Protein AF-A0A804N3Y2-F1 (afdb_monomer)

Organism: Zea mays (NCBI:txid4577)

Secondary structure (DSSP, 8-state):
-------PPPP---------------PPP-PPP--------------------------------------------------------HHHHHHHHHHHHHGGGSS-EETTEE-HHHHHHHHHHHHHH-TT----HHHHHHHHHHHHHHHHHHHHHHHHTT--------

Solvent-accessible surface area (backbone atoms only — not comparable to full-atom values): 11884 Å² total; per-residue (Å²): 134,91,82,81,86,79,83,78,82,79,81,82,71,75,82,75,85,70,76,83,74,74,72,76,78,75,69,80,74,82,74,76,74,84,71,79,78,75,75,81,83,84,75,86,88,79,74,84,78,80,77,76,80,79,76,81,81,87,74,92,74,87,81,87,80,90,80,89,80,88,73,84,76,86,69,74,77,65,74,72,71,70,68,75,73,75,87,80,46,74,66,56,53,49,52,49,52,52,50,56,55,67,50,64,76,67,73,36,68,53,95,94,38,67,38,76,66,42,49,52,51,51,49,52,52,49,34,69,74,34,76,93,50,90,77,53,71,68,58,55,52,53,46,53,54,48,52,54,50,51,50,51,51,51,52,49,48,45,62,70,64,72,52,77,73,70,92,71,87,124

Nearest PDB structures (foldseek):
  6w1s-assembly1_D  TM=2.183E-01  e=6.164E+00  Mus musculus

Radius of gyration: 31.63 Å; Cα contacts (8 Å, |Δi|>4): 39; chains: 1; bounding box: 61×64×93 Å

Foldseek 3Di:
DDDDDDDDDDDPDPPPPDDDPDPPDPDPDPDPDPDPDPDDDDDPPDDDPPPPPDDDPDDDDDDDDDDDDDDDDDPPPPPPVVVPQFPDDVVLLVQLVVLCVVCVPVPQQDPVGGDPVSLVVSQVSSCVVVVPDRDDSVNSVVSVVVVVVVVVVVVVVCVVVVDPPDPPPD

Mean predicted aligned error: 22.17 Å

Structure (mmCIF, N/CA/C/O backbone):
data_AF-A0A804N3Y2-F1
#
_entry.id   AF-A0A804N3Y2-F1
#
loop_
_atom_site.group_PDB
_atom_site.id
_atom_site.type_symbol
_atom_site.label_atom_id
_atom_site.label_alt_id
_atom_site.label_comp_id
_atom_site.label_asym_id
_atom_site.label_entity_id
_atom_site.label_seq_id
_atom_site.pdbx_PDB_ins_code
_atom_site.Cartn_x
_atom_site.Cartn_y
_atom_site.Cartn_z
_atom_site.occupancy
_atom_site.B_iso_or_equiv
_atom_site.auth_seq_id
_atom_site.auth_comp_id
_atom_site.auth_asym_id
_atom_site.auth_atom_id
_atom_site.pdbx_PDB_model_num
ATOM 1 N N . MET A 1 1 ? -27.914 -23.089 -42.617 1.00 49.97 1 MET A N 1
ATOM 2 C CA . MET A 1 1 ? -26.497 -22.693 -42.804 1.00 49.97 1 MET A CA 1
ATOM 3 C C . MET A 1 1 ? -26.493 -21.340 -43.503 1.00 49.97 1 MET A C 1
ATOM 5 O O . MET A 1 1 ? -27.454 -21.126 -44.232 1.00 49.97 1 MET A O 1
ATOM 9 N N . THR A 1 2 ? -25.454 -20.500 -43.319 1.00 53.00 2 THR A N 1
ATOM 10 C CA . THR A 1 2 ? -25.186 -19.263 -44.119 1.00 53.00 2 THR A CA 1
ATOM 11 C C . THR A 1 2 ? -25.927 -18.029 -43.537 1.00 53.00 2 THR A C 1
ATOM 13 O O . THR A 1 2 ? -27.144 -18.066 -43.442 1.00 53.00 2 THR A O 1
ATOM 16 N N . LEU A 1 3 ? -25.324 -16.933 -43.036 1.00 58.44 3 LEU A N 1
ATOM 17 C CA . LEU A 1 3 ? -23.976 -16.334 -43.136 1.00 58.44 3 LEU A CA 1
ATOM 18 C C . LEU A 1 3 ? -23.547 -15.632 -41.822 1.00 58.44 3 LEU A C 1
ATOM 20 O O . LEU A 1 3 ? -24.410 -15.198 -41.058 1.00 58.44 3 LEU A O 1
ATOM 24 N N . PRO A 1 4 ? -22.231 -15.472 -41.576 1.00 69.25 4 PRO A N 1
ATOM 25 C CA . PRO A 1 4 ? -21.689 -14.715 -40.448 1.00 69.25 4 PRO A CA 1
ATOM 26 C C . PRO A 1 4 ? -21.895 -13.201 -40.610 1.00 69.25 4 PRO A C 1
ATOM 28 O O . PRO A 1 4 ? -21.761 -12.654 -41.704 1.00 69.25 4 PRO A O 1
ATOM 31 N N . ALA A 1 5 ? -22.188 -12.526 -39.495 1.00 66.56 5 ALA A N 1
ATOM 32 C CA . ALA A 1 5 ? -22.300 -11.075 -39.414 1.00 66.56 5 ALA A CA 1
ATOM 33 C C . ALA A 1 5 ? -20.966 -10.414 -39.804 1.00 66.56 5 ALA A C 1
ATOM 35 O O . ALA A 1 5 ? -19.953 -10.582 -39.124 1.00 66.56 5 ALA A O 1
ATOM 36 N N . ALA A 1 6 ? -20.967 -9.682 -40.918 1.00 61.72 6 ALA A N 1
ATOM 37 C CA . ALA A 1 6 ? -19.825 -8.899 -41.360 1.00 61.72 6 ALA A CA 1
ATOM 38 C C . ALA A 1 6 ? -19.589 -7.743 -40.376 1.00 61.72 6 ALA A C 1
ATOM 40 O O . ALA A 1 6 ? -20.464 -6.907 -40.156 1.00 61.72 6 ALA A O 1
ATOM 41 N N . PHE A 1 7 ? -18.403 -7.712 -39.772 1.00 62.66 7 PHE A N 1
ATOM 42 C CA . PHE A 1 7 ? -17.940 -6.586 -38.970 1.00 62.66 7 PHE A CA 1
ATOM 43 C C . PHE A 1 7 ? -17.623 -5.426 -39.922 1.00 62.66 7 PHE A C 1
ATOM 45 O O . PHE A 1 7 ? -16.637 -5.467 -40.658 1.00 62.66 7 PHE A O 1
ATOM 52 N N . SER A 1 8 ? -18.489 -4.416 -39.952 1.00 63.56 8 SER A N 1
ATOM 53 C CA . SER A 1 8 ? -18.284 -3.219 -40.767 1.00 63.56 8 SER A CA 1
ATOM 54 C C . SER A 1 8 ? -17.110 -2.393 -40.219 1.00 63.56 8 SER A C 1
ATOM 56 O O . SER A 1 8 ? -17.098 -2.085 -39.024 1.00 63.56 8 SER A O 1
ATOM 58 N N . PRO A 1 9 ? -16.126 -2.005 -41.050 1.00 70.00 9 PRO A N 1
ATOM 59 C CA . PRO A 1 9 ? -15.047 -1.121 -40.629 1.00 70.00 9 PRO A CA 1
ATOM 60 C C . PRO A 1 9 ? -15.581 0.289 -40.342 1.00 70.00 9 PRO A C 1
ATOM 62 O O . PRO A 1 9 ? -16.435 0.811 -41.058 1.00 70.00 9 PRO A O 1
ATOM 65 N N . ILE A 1 10 ? -15.066 0.900 -39.276 1.00 72.62 10 ILE A N 1
ATOM 66 C CA . ILE A 1 10 ? -15.405 2.265 -38.864 1.00 72.62 10 ILE A CA 1
ATOM 67 C C . ILE A 1 10 ? -14.823 3.245 -39.899 1.00 72.62 10 ILE A C 1
ATOM 69 O O . ILE A 1 10 ? -13.639 3.129 -40.228 1.00 72.62 10 ILE A O 1
ATOM 73 N N . PRO A 1 11 ? -15.605 4.216 -40.406 1.00 63.47 11 PRO A N 1
ATOM 74 C CA . PRO A 1 11 ? -15.095 5.227 -41.319 1.00 63.47 11 PRO A CA 1
ATOM 75 C C . PRO A 1 11 ? -14.055 6.098 -40.608 1.00 63.47 11 PRO A C 1
ATOM 77 O O . PRO A 1 11 ? -14.345 6.758 -39.611 1.00 63.47 11 PRO A O 1
ATOM 80 N N . THR A 1 12 ? -12.832 6.122 -41.134 1.00 62.06 12 THR A N 1
ATOM 81 C CA . THR A 1 12 ? -11.839 7.140 -40.784 1.00 62.06 12 THR A CA 1
ATOM 82 C C . THR A 1 12 ? -12.298 8.456 -41.399 1.00 62.06 12 THR A C 1
ATOM 84 O O . THR A 1 12 ? -12.019 8.739 -42.561 1.00 62.06 12 THR A O 1
ATOM 87 N N . THR A 1 13 ? -13.060 9.253 -40.654 1.00 63.00 13 THR A N 1
ATOM 88 C CA . THR A 1 13 ? -13.333 10.631 -41.064 1.00 63.00 13 THR A CA 1
ATOM 89 C C . THR A 1 13 ? -12.011 11.399 -41.072 1.00 63.00 13 THR A C 1
ATOM 91 O O . THR A 1 13 ? -11.327 11.407 -40.041 1.00 63.00 13 THR A O 1
ATOM 94 N N . PRO A 1 14 ? -11.618 12.031 -42.192 1.00 65.19 14 PRO A N 1
ATOM 95 C CA . PRO A 1 14 ? -10.452 12.896 -42.210 1.00 65.19 14 PRO A CA 1
ATOM 96 C C . PRO A 1 14 ? -10.690 14.039 -41.226 1.00 65.19 14 PRO A C 1
ATOM 98 O O . PRO A 1 14 ? -11.754 14.658 -41.227 1.00 65.19 14 PRO A O 1
ATOM 101 N N . ILE A 1 15 ? -9.702 14.285 -40.367 1.00 65.69 15 ILE A N 1
ATOM 102 C CA . ILE A 1 15 ? -9.646 15.465 -39.509 1.00 65.69 15 ILE A CA 1
ATOM 103 C C . ILE A 1 15 ? -9.743 16.665 -40.448 1.00 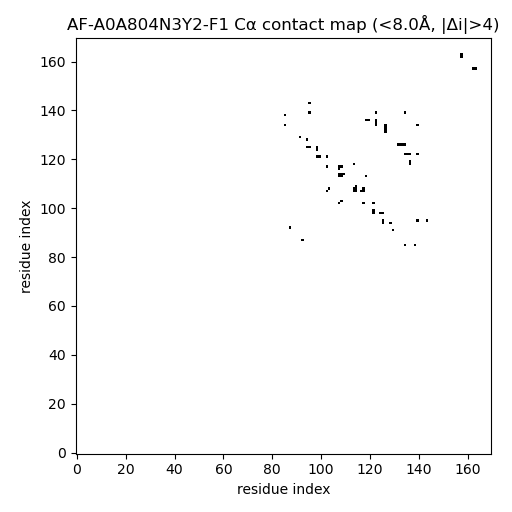65.69 15 ILE A C 1
ATOM 105 O O . ILE A 1 15 ? -8.812 16.952 -41.201 1.00 65.69 15 ILE A O 1
ATOM 109 N N . ILE A 1 16 ? -10.917 17.295 -40.465 1.00 58.81 16 ILE A N 1
ATOM 110 C CA . ILE A 1 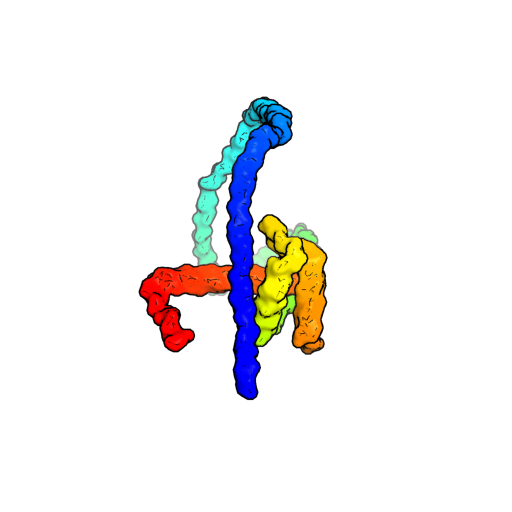16 ? -11.161 18.527 -41.199 1.00 58.81 16 ILE A CA 1
ATOM 111 C C . ILE A 1 16 ? -10.172 19.538 -40.632 1.00 58.81 16 ILE A C 1
ATOM 113 O O . ILE A 1 16 ? -10.256 19.930 -39.469 1.00 58.81 16 ILE A O 1
ATOM 117 N N . VAL A 1 17 ? -9.202 19.903 -41.468 1.00 54.47 17 VAL A N 1
ATOM 118 C CA . VAL A 1 17 ? -8.285 21.026 -41.280 1.00 54.47 17 VAL A CA 1
ATOM 119 C C . VAL A 1 17 ? -9.130 22.292 -41.426 1.00 54.47 17 VAL A C 1
ATOM 121 O O . VAL A 1 17 ? -9.138 22.954 -42.456 1.00 54.47 17 VAL A O 1
ATOM 124 N N . GLY A 1 18 ? -9.968 22.544 -40.425 1.00 53.81 18 GLY A N 1
ATOM 125 C CA . GLY A 1 18 ? -10.784 23.737 -40.312 1.00 53.81 18 GLY A CA 1
ATOM 126 C C . GLY A 1 18 ? -9.939 24.834 -39.697 1.00 53.81 18 GLY A C 1
ATOM 127 O O . GLY A 1 18 ? -9.812 24.903 -38.481 1.00 53.81 18 GLY A O 1
ATOM 128 N N . GLU A 1 19 ? -9.300 25.610 -40.568 1.00 51.56 19 GLU A N 1
ATOM 129 C CA . GLU A 1 19 ? -9.332 27.074 -40.530 1.00 51.56 19 GLU A CA 1
ATOM 130 C C . GLU A 1 19 ? -9.416 27.695 -39.123 1.00 51.56 19 GLU A C 1
ATOM 132 O O . GLU A 1 19 ? -10.488 27.981 -38.601 1.00 51.56 19 GLU A O 1
ATOM 137 N N . GLY A 1 20 ? -8.247 27.953 -38.539 1.00 51.94 20 GLY A N 1
ATOM 138 C CA . GLY A 1 20 ? -7.930 29.304 -38.081 1.00 51.94 20 GLY A CA 1
ATOM 139 C C . GLY A 1 20 ? -8.876 29.985 -37.092 1.00 51.94 20 GLY A C 1
ATOM 140 O O . GLY A 1 20 ? -9.042 31.196 -37.206 1.00 51.94 20 GLY A O 1
ATOM 141 N N . GLU A 1 21 ? -9.432 29.289 -36.098 1.00 53.72 21 GLU A N 1
ATOM 142 C CA . GLU A 1 21 ? -9.814 29.986 -34.866 1.00 53.72 21 GLU A CA 1
ATOM 143 C C . GLU A 1 21 ? -8.513 30.269 -34.093 1.00 53.72 21 GLU A C 1
ATOM 145 O O . GLU A 1 21 ? -7.906 29.326 -33.567 1.00 53.72 21 GLU A O 1
ATOM 150 N N . PRO A 1 22 ? -7.993 31.516 -34.067 1.00 61.81 22 PRO A N 1
ATOM 151 C CA . PRO A 1 22 ? -6.856 31.814 -33.217 1.00 61.81 22 PRO A CA 1
ATOM 152 C C . PRO A 1 22 ? -7.279 31.492 -31.779 1.00 61.81 22 PRO A C 1
ATOM 154 O O . PRO A 1 22 ? -8.320 31.988 -31.341 1.00 61.81 22 PRO A O 1
ATOM 157 N N . PRO A 1 23 ? -6.512 30.667 -31.041 1.00 63.78 23 PRO A N 1
ATOM 158 C CA . PRO A 1 23 ? -6.843 30.376 -29.657 1.00 63.78 23 PRO A CA 1
ATOM 159 C C . PRO A 1 23 ? -6.989 31.702 -28.908 1.00 63.78 23 PRO A C 1
ATOM 161 O O . PRO A 1 23 ? -6.259 32.648 -29.237 1.00 63.78 23 PRO A O 1
ATOM 164 N N . PRO A 1 24 ? -7.917 31.784 -27.934 1.00 60.28 24 PRO A N 1
ATOM 165 C CA . PRO A 1 24 ? -8.186 33.002 -27.187 1.00 60.28 24 PRO A CA 1
ATOM 166 C C . PRO A 1 24 ? -6.856 33.624 -26.801 1.00 60.28 24 PRO A C 1
ATOM 168 O O . PRO A 1 24 ? -6.027 32.963 -26.173 1.00 60.28 24 PRO A O 1
ATOM 171 N N . SER A 1 25 ? -6.644 34.849 -27.291 1.00 55.06 25 SER A N 1
ATOM 172 C CA . SER A 1 25 ? -5.526 35.718 -26.950 1.00 55.06 25 SER A CA 1
ATOM 173 C C . SER A 1 25 ? -5.196 35.497 -25.484 1.00 55.06 25 SER A C 1
ATOM 175 O O . SER A 1 25 ? -5.962 35.906 -24.613 1.00 55.06 25 SER A O 1
ATOM 177 N N . TRP A 1 26 ? -4.109 34.777 -25.215 1.00 52.84 26 TRP A N 1
ATOM 178 C CA . TRP A 1 26 ? -3.633 34.599 -23.860 1.00 52.84 26 TRP A CA 1
ATOM 179 C C . TRP A 1 26 ? -3.243 35.993 -23.397 1.00 52.84 26 TRP A C 1
ATOM 181 O O . TRP A 1 26 ? -2.207 36.515 -23.814 1.00 52.84 26 TRP A O 1
ATOM 191 N N . ASP A 1 27 ? -4.112 36.619 -22.603 1.00 62.06 27 ASP A N 1
ATOM 192 C CA . ASP A 1 27 ? -3.778 37.857 -21.921 1.00 62.06 27 ASP A CA 1
ATOM 193 C C . ASP A 1 27 ? -2.404 37.671 -21.259 1.00 62.06 27 ASP A C 1
ATOM 195 O O . ASP A 1 27 ? -2.125 36.597 -20.705 1.00 62.06 27 ASP A O 1
ATOM 199 N N . PRO A 1 28 ? -1.508 38.669 -21.349 1.00 60.06 28 PRO A N 1
ATOM 200 C CA . PRO A 1 28 ? -0.142 38.539 -20.872 1.00 60.06 28 PRO A CA 1
ATOM 201 C C . PRO A 1 28 ? -0.138 38.088 -19.410 1.00 60.06 28 PRO A C 1
ATOM 203 O O . PRO A 1 28 ? -0.629 38.784 -18.519 1.00 60.06 28 PRO A O 1
ATOM 206 N N . VAL A 1 29 ? 0.423 36.896 -19.183 1.00 61.44 29 VAL A N 1
ATOM 207 C CA . VAL A 1 29 ? 0.610 36.304 -17.856 1.00 61.44 29 VAL A CA 1
ATOM 208 C C . VAL A 1 29 ? 1.269 37.350 -16.952 1.00 61.44 29 VAL A C 1
ATOM 210 O O . VAL A 1 29 ? 2.279 37.931 -17.363 1.00 61.44 29 VAL A O 1
ATOM 213 N N . PRO A 1 30 ? 0.747 37.599 -15.734 1.00 66.31 30 PRO A N 1
ATOM 214 C CA . PRO A 1 30 ? 1.339 38.553 -14.810 1.00 66.31 30 PRO A CA 1
ATOM 215 C C . PRO A 1 30 ? 2.814 38.215 -14.616 1.00 66.31 30 PRO A C 1
ATOM 217 O O . PRO A 1 30 ? 3.156 37.171 -14.054 1.00 66.31 30 PRO A O 1
ATOM 220 N N . THR A 1 31 ? 3.701 39.080 -15.104 1.00 66.62 31 THR A N 1
ATOM 221 C CA . THR A 1 31 ? 5.125 38.919 -14.847 1.00 66.62 31 THR A CA 1
ATOM 222 C C . THR A 1 31 ? 5.327 39.000 -13.335 1.00 66.62 31 THR A C 1
ATOM 224 O O . THR A 1 31 ? 4.797 39.906 -12.677 1.00 66.62 31 THR A O 1
ATOM 227 N N . PRO A 1 32 ? 6.041 38.034 -12.734 1.00 66.69 32 PRO A N 1
ATOM 228 C CA . PRO A 1 32 ? 6.305 38.072 -11.311 1.00 66.69 32 PRO A CA 1
ATOM 229 C C . PRO A 1 32 ? 7.073 39.358 -11.014 1.00 66.69 32 PRO A C 1
ATOM 231 O O . PRO A 1 32 ? 8.166 39.580 -11.540 1.00 66.69 32 PRO A O 1
ATOM 234 N N . LYS A 1 33 ? 6.488 40.222 -10.175 1.00 66.06 33 LYS A N 1
ATOM 235 C CA . LYS A 1 33 ? 7.191 41.374 -9.607 1.00 66.06 33 LYS A CA 1
ATOM 236 C C . LYS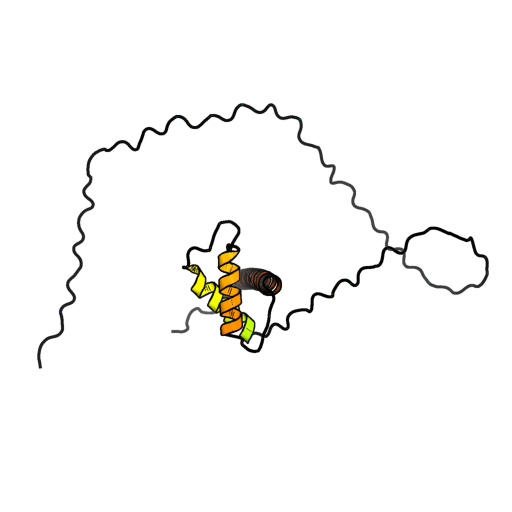 A 1 33 ? 8.497 40.847 -9.032 1.00 66.06 33 LYS A C 1
ATOM 238 O O . LYS A 1 33 ? 8.463 39.943 -8.199 1.00 66.06 33 LYS A O 1
ATOM 243 N N . ALA A 1 34 ? 9.620 41.386 -9.500 1.00 56.59 34 ALA A N 1
ATOM 244 C CA . ALA A 1 34 ? 10.942 41.054 -9.001 1.00 56.59 34 ALA A CA 1
ATOM 245 C C . ALA A 1 34 ? 10.947 41.209 -7.473 1.00 56.59 34 ALA A C 1
ATOM 247 O O . ALA A 1 34 ? 11.027 42.312 -6.933 1.00 56.59 34 ALA A O 1
ATOM 248 N N . MET A 1 35 ? 10.793 40.096 -6.758 1.00 63.84 35 MET A N 1
ATOM 249 C CA . MET A 1 35 ? 10.981 40.066 -5.323 1.00 63.84 35 MET A CA 1
ATOM 250 C C . MET A 1 35 ? 12.480 40.189 -5.111 1.00 63.84 35 MET A C 1
ATOM 252 O O . MET A 1 35 ? 13.237 39.269 -5.419 1.00 63.84 35 MET A O 1
ATOM 256 N N . VAL A 1 36 ? 12.907 41.353 -4.621 1.00 64.38 36 VAL A N 1
ATOM 257 C CA . VAL A 1 36 ? 14.271 41.556 -4.144 1.00 64.38 36 VAL A CA 1
ATOM 258 C C . VAL A 1 36 ? 14.560 40.470 -3.109 1.00 64.38 36 VAL A C 1
ATOM 260 O O . VAL A 1 36 ? 13.930 40.401 -2.050 1.00 64.38 36 VAL A O 1
ATOM 263 N N . GLY A 1 37 ? 15.449 39.550 -3.475 1.00 59.06 37 GLY A N 1
ATOM 264 C CA . GLY A 1 37 ? 15.828 38.419 -2.646 1.00 59.06 37 GLY A CA 1
ATOM 265 C C . GLY A 1 37 ? 16.423 38.925 -1.341 1.00 59.06 37 GLY A C 1
ATOM 266 O O . GLY A 1 37 ? 17.572 39.355 -1.294 1.00 59.06 37 GLY A O 1
ATOM 267 N N . LYS A 1 38 ? 15.643 38.876 -0.262 1.00 61.75 38 LYS A N 1
ATOM 268 C CA . LYS A 1 38 ? 16.184 38.952 1.093 1.00 61.75 38 LYS A CA 1
ATOM 269 C C . LYS A 1 38 ? 16.932 37.642 1.330 1.00 61.75 38 LYS A C 1
ATOM 271 O O . LYS A 1 38 ? 16.338 36.573 1.250 1.00 61.75 38 LYS A O 1
ATOM 276 N N . GLY A 1 39 ? 18.243 37.783 1.513 1.00 49.53 39 GLY A N 1
ATOM 277 C CA . GLY A 1 39 ? 19.270 36.749 1.624 1.00 49.53 39 GLY A CA 1
ATOM 278 C C . GLY A 1 39 ? 18.807 35.360 2.063 1.00 49.53 39 GLY A C 1
ATOM 279 O O . GLY A 1 39 ? 18.173 35.182 3.099 1.00 49.53 39 GLY A O 1
ATOM 280 N N . SER A 1 40 ? 19.211 34.368 1.274 1.00 63.31 40 SER A N 1
ATOM 281 C CA . SER A 1 40 ? 19.057 32.952 1.592 1.00 63.31 40 SER A CA 1
ATOM 282 C C . SER A 1 40 ? 19.872 32.598 2.853 1.00 63.31 40 SER A C 1
ATOM 284 O O . SER A 1 40 ? 21.067 32.921 2.901 1.00 63.31 40 SER A O 1
ATOM 286 N N . PRO A 1 41 ? 19.285 31.961 3.886 1.00 63.06 41 PRO A N 1
ATOM 287 C CA . PRO A 1 41 ? 20.000 31.614 5.110 1.00 63.06 41 PRO A CA 1
ATOM 288 C C . PRO A 1 41 ? 21.087 30.570 4.830 1.00 63.06 41 PRO A C 1
ATOM 290 O O . PRO A 1 41 ? 20.810 29.465 4.363 1.00 63.06 41 PRO A O 1
ATOM 293 N N . ARG A 1 42 ? 22.342 30.907 5.139 1.00 64.56 42 ARG A N 1
ATOM 294 C CA . ARG A 1 42 ? 23.463 29.960 5.108 1.00 64.56 42 ARG A CA 1
ATOM 295 C C . ARG A 1 42 ? 23.303 28.933 6.230 1.00 64.56 42 ARG A C 1
ATOM 297 O O . ARG A 1 42 ? 23.599 29.222 7.386 1.00 64.56 42 ARG A O 1
ATOM 304 N N . PHE A 1 43 ? 22.879 27.721 5.889 1.00 63.22 43 PHE A N 1
ATOM 305 C CA . PHE A 1 43 ? 22.972 26.575 6.790 1.00 63.22 43 PHE A CA 1
ATOM 306 C C . PHE A 1 43 ? 24.394 26.003 6.728 1.00 63.22 43 PHE A C 1
ATOM 308 O O . PHE A 1 43 ? 24.787 25.398 5.733 1.00 63.22 43 PHE A O 1
ATOM 315 N N . ASN A 1 44 ? 25.178 26.194 7.792 1.00 64.44 44 ASN A N 1
ATOM 316 C CA . ASN A 1 44 ? 26.450 25.493 7.970 1.00 64.44 44 ASN A CA 1
ATOM 317 C C . ASN A 1 44 ? 26.169 24.028 8.343 1.00 64.44 44 ASN A C 1
ATOM 319 O O . ASN A 1 44 ? 26.052 23.675 9.515 1.00 64.44 44 ASN A O 1
ATOM 323 N N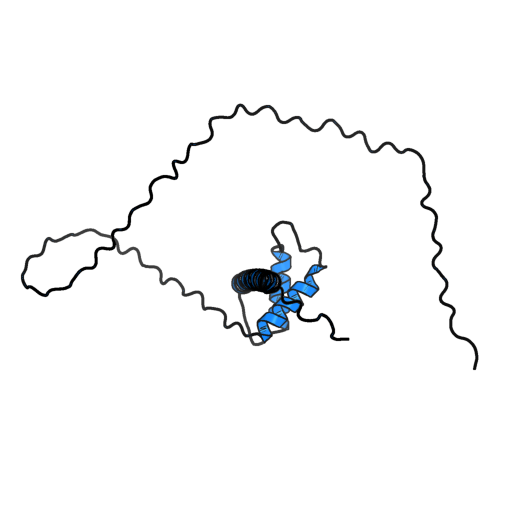 . ILE A 1 45 ? 26.041 23.168 7.333 1.00 64.19 45 ILE A N 1
ATOM 324 C CA . ILE A 1 45 ? 26.062 21.707 7.480 1.00 64.19 45 ILE A CA 1
ATOM 325 C C . ILE A 1 45 ? 27.532 21.287 7.519 1.00 64.19 45 ILE A C 1
ATOM 327 O O . ILE A 1 45 ? 28.160 21.043 6.497 1.00 64.19 45 ILE A O 1
ATOM 331 N N . GLY A 1 46 ? 28.129 21.304 8.707 1.00 49.69 46 GLY A N 1
ATOM 332 C CA . GLY A 1 46 ? 29.570 21.086 8.830 1.00 49.69 46 GLY A CA 1
ATOM 333 C C . GLY A 1 46 ? 30.027 20.851 10.258 1.00 49.69 46 GLY A C 1
ATOM 334 O O . GLY A 1 46 ? 30.987 21.458 10.708 1.00 49.69 46 GLY A O 1
ATOM 335 N N . GLY A 1 47 ? 29.323 20.002 10.999 1.00 46.53 47 GLY A N 1
ATOM 336 C CA . GLY A 1 47 ? 29.730 19.618 12.344 1.00 46.53 47 GLY A CA 1
ATOM 337 C C . GLY A 1 47 ? 29.407 18.160 12.578 1.00 46.53 47 GLY A C 1
ATOM 338 O O . GLY A 1 47 ? 28.438 17.866 13.262 1.00 46.53 47 GLY A O 1
ATOM 339 N N . SER A 1 48 ? 30.175 17.249 11.976 1.00 58.50 48 SER A N 1
ATOM 340 C CA . SER A 1 48 ? 30.106 15.820 12.297 1.00 58.50 48 SER A CA 1
ATOM 341 C C . SER A 1 48 ? 30.431 15.638 13.781 1.00 58.50 48 SER A C 1
ATOM 343 O O . SER A 1 48 ? 31.598 15.792 14.158 1.00 58.50 48 SER A O 1
ATOM 345 N N . PRO A 1 49 ? 29.460 15.300 14.650 1.00 60.38 49 PRO A N 1
ATOM 346 C CA . PRO A 1 49 ? 29.752 14.999 16.036 1.00 60.38 49 PRO A CA 1
ATOM 347 C C . PRO A 1 49 ? 30.459 13.651 16.018 1.00 60.38 49 PRO A C 1
ATOM 349 O O . PRO A 1 49 ? 29.856 12.605 15.772 1.00 60.38 49 PRO A O 1
ATOM 352 N N . LYS A 1 50 ? 31.776 13.678 16.202 1.00 56.78 50 LYS A N 1
ATOM 353 C CA . LYS A 1 50 ? 32.606 12.487 16.339 1.00 56.78 50 LYS A CA 1
ATOM 354 C C . LYS A 1 50 ? 32.188 11.804 17.642 1.00 56.78 50 LYS A C 1
ATOM 356 O O . LYS A 1 50 ? 32.739 12.082 18.701 1.00 56.78 50 LYS A O 1
ATOM 361 N N . LEU A 1 51 ? 31.166 10.952 17.566 1.00 58.72 51 LEU A N 1
ATOM 362 C CA . LEU A 1 51 ? 30.695 10.109 18.659 1.00 58.72 51 LEU A CA 1
ATOM 363 C C . LEU A 1 51 ? 31.802 9.103 18.987 1.00 58.72 51 LEU A C 1
ATOM 365 O O . LEU A 1 51 ? 31.827 7.980 18.484 1.00 58.72 51 LEU A O 1
ATOM 369 N N . ARG A 1 52 ? 32.761 9.518 19.821 1.00 60.38 52 ARG A N 1
ATOM 370 C CA . ARG A 1 52 ? 33.656 8.586 20.500 1.00 60.38 52 ARG A CA 1
ATOM 371 C C . ARG A 1 52 ? 32.797 7.816 21.491 1.00 60.38 52 ARG A C 1
ATOM 373 O O . ARG A 1 52 ? 32.418 8.317 22.543 1.00 60.38 52 ARG A O 1
ATOM 380 N N . ARG A 1 53 ? 32.432 6.610 21.072 1.00 53.91 53 ARG A N 1
ATOM 381 C CA . ARG A 1 53 ? 31.724 5.605 21.852 1.00 53.91 53 ARG A CA 1
ATOM 382 C C . ARG A 1 53 ? 32.581 5.279 23.081 1.00 53.91 53 ARG A C 1
ATOM 384 O O . ARG A 1 53 ? 33.537 4.521 22.981 1.00 53.91 53 ARG A O 1
ATOM 391 N N . PHE A 1 54 ? 32.282 5.913 24.212 1.00 55.53 54 PHE A N 1
ATOM 392 C CA . PHE A 1 54 ? 32.832 5.527 25.507 1.00 55.53 54 PHE A CA 1
ATOM 393 C C . PHE A 1 54 ? 32.163 4.213 25.907 1.00 55.53 54 PHE A C 1
ATOM 395 O O . PHE A 1 54 ? 30.965 4.177 26.173 1.00 55.53 54 PHE A O 1
ATOM 402 N N . ILE A 1 55 ? 32.930 3.128 25.881 1.00 58.59 55 ILE A N 1
ATOM 403 C CA . ILE A 1 55 ? 32.561 1.852 26.493 1.00 58.59 55 ILE A CA 1
ATOM 404 C C . ILE A 1 55 ? 32.866 1.953 27.994 1.00 58.59 55 ILE A C 1
ATOM 406 O O . ILE A 1 55 ? 34.031 2.119 28.355 1.00 58.59 55 ILE A O 1
ATOM 410 N N . PRO A 1 56 ? 31.862 1.892 28.885 1.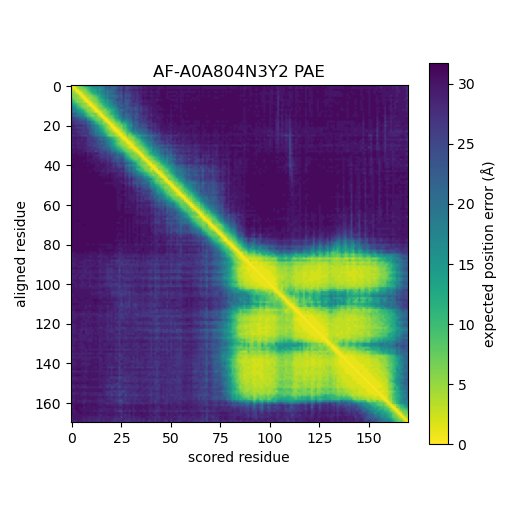00 53.84 56 PRO A N 1
ATOM 411 C CA . PRO A 1 56 ? 32.103 1.825 30.317 1.00 53.84 56 PRO A CA 1
ATOM 412 C C . PRO A 1 56 ? 32.502 0.387 30.665 1.00 53.84 56 PRO A C 1
ATOM 414 O O . PRO A 1 56 ? 31.653 -0.501 30.725 1.00 53.84 56 PRO A O 1
ATOM 417 N N . THR A 1 57 ? 33.794 0.143 30.886 1.00 55.47 57 THR A N 1
ATOM 418 C CA . THR A 1 57 ? 34.243 -1.070 31.581 1.00 55.47 57 THR A CA 1
ATOM 419 C C . THR A 1 57 ? 33.783 -0.956 33.028 1.00 55.47 57 THR A C 1
ATOM 421 O O . THR A 1 57 ? 34.310 -0.174 33.816 1.00 55.47 57 THR A O 1
ATOM 424 N N . THR A 1 58 ? 32.742 -1.708 33.367 1.00 53.50 58 THR A N 1
ATOM 425 C CA . THR A 1 58 ? 32.220 -1.834 34.724 1.00 53.50 58 THR A CA 1
ATOM 426 C C . THR A 1 58 ? 33.183 -2.676 35.559 1.00 53.50 58 THR A C 1
ATOM 428 O O . THR A 1 58 ? 33.022 -3.889 35.666 1.00 53.50 58 THR A O 1
ATOM 431 N N . SER A 1 59 ? 34.195 -2.048 36.157 1.00 55.06 59 SER A N 1
ATOM 432 C CA . SER A 1 59 ? 34.949 -2.642 37.263 1.00 55.06 59 SER A CA 1
ATOM 433 C C . SER A 1 59 ? 34.369 -2.145 38.583 1.00 55.06 59 SER A C 1
ATOM 435 O O . SER A 1 59 ? 34.367 -0.952 38.884 1.00 55.06 59 SER A O 1
ATOM 437 N N . ALA A 1 60 ? 33.834 -3.087 39.347 1.00 49.03 60 ALA A N 1
ATOM 438 C CA . ALA A 1 60 ? 33.193 -2.886 40.628 1.00 49.03 60 ALA A CA 1
ATOM 439 C C . ALA A 1 60 ? 34.161 -2.345 41.692 1.00 49.03 60 ALA A C 1
ATOM 441 O O . ALA A 1 60 ? 34.990 -3.094 42.195 1.00 49.03 60 ALA A O 1
ATOM 442 N N . THR A 1 61 ? 33.983 -1.100 42.137 1.00 54.72 61 THR A N 1
ATOM 443 C CA . THR A 1 61 ? 34.472 -0.645 43.448 1.00 54.72 61 THR A CA 1
ATOM 444 C C . THR A 1 61 ? 33.492 0.337 44.100 1.00 54.72 61 THR A C 1
ATOM 446 O O . THR A 1 61 ? 33.255 1.459 43.678 1.00 54.72 61 THR A O 1
ATOM 449 N N . LYS A 1 62 ? 32.853 -0.203 45.136 1.00 44.75 62 LYS A N 1
ATOM 450 C CA . LYS A 1 62 ? 32.393 0.374 46.405 1.00 44.75 62 LYS A CA 1
ATOM 451 C C . LYS A 1 62 ? 32.539 1.897 46.647 1.00 44.75 62 LYS A C 1
ATOM 453 O O . LYS A 1 62 ? 33.609 2.466 46.496 1.00 44.75 62 LYS A O 1
ATOM 458 N N . LYS A 1 63 ? 31.509 2.382 47.363 1.00 41.03 63 LYS A N 1
ATOM 459 C CA . LYS A 1 63 ? 31.434 3.483 48.359 1.00 41.03 63 LYS A CA 1
ATOM 460 C C . LYS A 1 63 ? 30.877 4.837 47.885 1.00 41.03 63 LYS A C 1
ATOM 462 O O . LYS A 1 63 ? 31.545 5.599 47.211 1.00 41.03 63 LYS A O 1
ATOM 467 N N . LYS A 1 64 ? 29.646 5.095 48.369 1.00 41.62 64 LYS A N 1
ATOM 468 C CA . LYS A 1 64 ? 29.155 6.275 49.128 1.00 41.62 64 LYS A CA 1
ATOM 469 C C . LYS A 1 64 ? 29.824 7.611 48.751 1.00 41.62 64 LYS A C 1
ATOM 471 O O . LYS A 1 64 ? 31.015 7.750 48.958 1.00 41.62 64 LYS A O 1
ATOM 476 N N . THR A 1 65 ? 29.123 8.638 48.280 1.00 49.41 65 THR A N 1
ATOM 477 C CA . THR A 1 65 ? 28.037 9.372 48.954 1.00 49.41 65 THR A CA 1
ATOM 478 C C . THR A 1 65 ? 27.172 10.120 47.928 1.00 49.41 65 THR A C 1
ATOM 480 O O . THR A 1 65 ? 27.637 10.524 46.868 1.00 49.41 65 THR A O 1
ATOM 483 N N . SER A 1 66 ? 25.891 10.300 48.242 1.00 43.44 66 SER A N 1
ATOM 484 C CA . SER A 1 66 ? 24.927 11.052 47.438 1.00 43.44 66 SER A CA 1
ATOM 485 C C . SER A 1 66 ? 25.251 12.549 47.365 1.00 43.44 66 SER A C 1
ATOM 487 O O . SER A 1 66 ? 25.425 13.172 48.410 1.00 43.44 66 SER A O 1
ATOM 489 N N . PRO A 1 67 ? 25.107 13.171 46.186 1.00 63.66 67 PRO A N 1
ATOM 490 C CA . PRO A 1 67 ? 24.588 14.520 46.062 1.00 63.66 67 PRO A CA 1
ATOM 491 C C . PRO A 1 67 ? 23.166 14.440 45.509 1.00 63.66 67 PRO A C 1
ATOM 493 O O . PRO A 1 67 ? 22.885 13.932 44.424 1.00 63.66 67 PRO A O 1
ATOM 496 N N . LYS A 1 68 ? 22.244 14.934 46.318 1.00 39.56 68 LYS A N 1
ATOM 497 C CA . LYS A 1 68 ? 20.829 15.108 46.036 1.00 39.56 68 LYS A CA 1
ATOM 498 C C . LYS A 1 68 ? 20.638 16.049 44.841 1.00 39.56 68 LYS A C 1
ATOM 500 O O . LYS A 1 68 ? 20.717 17.257 45.005 1.00 39.56 68 LYS A O 1
ATOM 505 N N . CYS A 1 69 ? 20.352 15.515 43.654 1.00 36.12 69 CYS A N 1
ATOM 506 C CA . CYS A 1 69 ? 19.841 16.324 42.548 1.00 36.12 69 CYS A CA 1
ATOM 507 C C . CYS A 1 69 ? 18.310 16.236 42.541 1.00 36.12 69 CYS A C 1
ATOM 509 O O . CYS A 1 69 ? 17.696 15.353 41.945 1.00 36.12 69 CYS A O 1
ATOM 511 N N . SER A 1 70 ? 17.689 17.126 43.307 1.00 49.09 70 SER A N 1
ATOM 512 C CA . SER A 1 70 ? 16.264 17.424 43.232 1.00 49.09 70 SER A CA 1
ATOM 513 C C . SER A 1 70 ? 15.999 18.297 42.002 1.00 49.09 70 SER A C 1
ATOM 515 O O . SER A 1 70 ? 16.207 19.504 42.045 1.00 49.09 70 SER A O 1
ATOM 517 N N . GLY A 1 71 ? 15.532 17.688 40.916 1.00 53.44 71 GLY A N 1
ATOM 518 C CA . GLY A 1 71 ? 15.022 18.374 39.723 1.00 53.44 71 GLY A CA 1
ATOM 519 C C . GLY A 1 71 ? 14.193 17.379 38.914 1.00 53.44 71 GLY A C 1
ATOM 520 O O . GLY A 1 71 ? 14.734 16.564 38.188 1.00 53.44 71 GLY A O 1
ATOM 521 N N . ALA A 1 72 ? 12.941 17.149 39.301 1.00 47.75 72 ALA A N 1
ATOM 522 C CA . ALA A 1 72 ? 11.756 17.831 38.785 1.00 47.75 72 ALA A CA 1
ATOM 523 C C . ALA A 1 72 ? 11.298 17.318 37.404 1.00 47.75 72 ALA A C 1
ATOM 525 O O . ALA A 1 72 ? 12.017 17.369 36.417 1.00 47.75 72 ALA A O 1
ATOM 526 N N . LYS A 1 73 ? 10.011 16.938 37.386 1.00 50.47 73 LYS A N 1
ATOM 527 C CA . LYS A 1 73 ? 9.131 16.655 36.242 1.00 50.47 73 LYS A CA 1
ATOM 528 C C . LYS A 1 73 ? 9.309 15.280 35.584 1.00 50.47 73 LYS A C 1
ATOM 530 O O . LYS A 1 73 ? 9.974 15.105 34.572 1.00 50.47 73 LYS A O 1
ATOM 535 N N . LYS A 1 74 ? 8.542 14.326 36.123 1.00 45.12 74 LYS A N 1
ATOM 536 C CA . LYS A 1 74 ? 7.925 13.234 35.364 1.00 45.12 74 LYS A CA 1
ATOM 537 C C . LYS A 1 74 ? 7.172 13.845 34.170 1.00 45.12 74 LYS A C 1
ATOM 539 O O . LYS A 1 74 ? 5.990 14.153 34.293 1.00 45.12 74 LYS A O 1
ATOM 544 N N . SER A 1 75 ? 7.821 14.063 33.029 1.00 48.75 75 SER A N 1
ATOM 545 C CA . SER A 1 75 ? 7.071 13.984 31.783 1.00 48.75 75 SER A CA 1
ATOM 546 C C . SER A 1 75 ? 6.737 12.509 31.658 1.00 48.75 75 SER A C 1
ATOM 548 O O . SER A 1 75 ? 7.621 11.653 31.616 1.00 48.75 75 SER A O 1
ATOM 550 N N . GLY A 1 76 ? 5.448 12.191 31.762 1.00 46.25 76 GLY A N 1
ATOM 551 C CA . GLY A 1 76 ? 4.982 10.859 31.439 1.00 46.25 76 GLY A CA 1
ATOM 552 C C . GLY A 1 76 ? 5.591 10.518 30.092 1.00 46.25 76 GLY A C 1
ATOM 553 O O . GLY A 1 76 ? 5.318 11.196 29.101 1.00 46.25 76 GLY A O 1
ATOM 554 N N . SER A 1 77 ? 6.461 9.510 30.071 1.00 50.00 77 SER A N 1
ATOM 555 C CA . SER A 1 77 ? 6.725 8.774 28.852 1.00 50.00 77 SER A CA 1
ATOM 556 C C . SER A 1 77 ? 5.367 8.207 28.486 1.00 50.00 77 SER A C 1
ATOM 558 O O . SER A 1 77 ? 5.009 7.131 28.960 1.00 50.00 77 SER A O 1
ATOM 560 N N . SER A 1 78 ? 4.578 8.996 27.747 1.00 52.16 78 SER A N 1
ATOM 561 C CA . SER A 1 78 ? 3.341 8.565 27.124 1.00 52.16 78 SER A CA 1
ATOM 562 C C . SER A 1 78 ? 3.666 7.186 26.586 1.00 52.16 78 SER A C 1
ATOM 564 O O . SER A 1 78 ? 4.684 7.081 25.879 1.00 52.16 78 SER A O 1
ATOM 566 N N . PRO A 1 79 ? 2.956 6.123 27.017 1.00 56.75 79 PRO A N 1
ATOM 567 C CA . PRO A 1 79 ? 3.154 4.814 26.437 1.00 56.75 79 PRO A CA 1
ATOM 568 C C . PRO A 1 79 ? 3.099 5.100 24.956 1.00 56.75 79 PRO A C 1
ATOM 570 O O . PRO A 1 79 ? 2.084 5.615 24.484 1.00 56.75 79 PRO A O 1
ATOM 573 N N . ARG A 1 80 ? 4.231 4.946 24.255 1.00 55.00 80 ARG A N 1
ATOM 574 C CA . ARG A 1 80 ? 4.219 4.955 22.803 1.00 55.00 80 ARG A CA 1
ATOM 575 C C . ARG A 1 80 ? 3.202 3.882 22.548 1.00 55.00 80 ARG A C 1
ATOM 577 O O . ARG A 1 80 ? 3.520 2.727 22.809 1.00 55.00 80 ARG A O 1
ATOM 584 N N . VAL A 1 81 ? 1.968 4.286 22.241 1.00 56.31 81 VAL A N 1
ATOM 585 C CA . VAL A 1 81 ? 0.891 3.388 21.880 1.00 56.31 81 VAL A CA 1
ATOM 586 C C . VAL A 1 81 ? 1.562 2.641 20.766 1.00 56.31 81 VAL A C 1
ATOM 588 O O . VAL A 1 81 ? 1.880 3.244 19.735 1.00 56.31 81 VAL A O 1
ATOM 591 N N . VAL A 1 82 ? 2.008 1.425 21.079 1.00 56.09 82 VAL A N 1
ATOM 592 C CA . VAL A 1 82 ? 2.760 0.604 20.155 1.00 56.09 82 VAL A CA 1
ATOM 593 C C . VAL A 1 82 ? 1.682 0.345 19.142 1.00 56.09 82 VAL A C 1
ATOM 595 O O . VAL A 1 82 ? 0.787 -0.445 19.422 1.00 56.09 82 VAL A O 1
ATOM 598 N N . LYS A 1 83 ? 1.639 1.186 18.095 1.00 58.69 83 LYS A N 1
ATOM 599 C CA . LYS A 1 83 ? 0.580 1.190 17.092 1.00 58.69 83 LYS A CA 1
ATOM 600 C C . LYS A 1 83 ? 0.490 -0.258 16.700 1.00 58.69 83 LYS A C 1
ATOM 602 O O . LYS A 1 83 ? 1.485 -0.766 16.183 1.00 58.69 83 LYS A O 1
ATOM 607 N N . GLN A 1 84 ? -0.603 -0.913 17.096 1.00 61.19 84 GLN A N 1
ATOM 608 C CA . GLN A 1 84 ? -0.726 -2.356 16.998 1.00 61.19 84 GLN A CA 1
ATOM 609 C C . GLN A 1 84 ? -0.367 -2.680 15.561 1.00 61.19 84 GLN A C 1
ATOM 611 O O . GLN A 1 84 ? -1.019 -2.190 14.628 1.00 61.19 84 GLN A O 1
ATOM 616 N N . ARG A 1 85 ? 0.792 -3.322 15.390 1.00 69.50 85 ARG A N 1
ATOM 617 C CA . ARG A 1 85 ? 1.344 -3.526 14.062 1.00 69.50 85 ARG A CA 1
ATOM 618 C C . ARG A 1 85 ? 0.310 -4.394 13.373 1.00 69.50 85 ARG A C 1
ATOM 620 O O . ARG A 1 85 ? -0.007 -5.466 13.876 1.00 69.50 85 ARG A O 1
ATOM 627 N N . ALA A 1 86 ? -0.294 -3.857 12.321 1.00 76.00 86 ALA A N 1
ATOM 628 C CA . ALA A 1 86 ? -1.304 -4.579 11.575 1.00 76.00 86 ALA A CA 1
ATOM 629 C C . ALA A 1 86 ? -0.704 -5.922 11.143 1.00 76.00 86 ALA A C 1
ATOM 631 O O . ALA A 1 86 ? 0.405 -5.948 10.598 1.00 76.00 86 ALA A O 1
ATOM 632 N N . ASP A 1 87 ? -1.412 -7.009 11.441 1.00 81.31 87 ASP A N 1
ATOM 633 C CA . ASP A 1 87 ? -1.026 -8.347 11.014 1.00 81.31 87 ASP A CA 1
ATOM 634 C C . ASP A 1 87 ? -1.333 -8.483 9.520 1.00 81.31 87 ASP A C 1
ATOM 636 O O . ASP A 1 87 ? -2.457 -8.759 9.103 1.00 81.31 87 ASP A O 1
ATOM 640 N N . TRP A 1 88 ? -0.346 -8.149 8.692 1.00 85.94 88 TRP A N 1
ATOM 641 C CA . TRP A 1 88 ? -0.476 -8.208 7.243 1.00 85.94 88 TRP A CA 1
ATOM 642 C C . TRP A 1 88 ? -0.141 -9.613 6.750 1.00 85.94 88 TRP A C 1
ATOM 644 O O . TRP A 1 88 ? 1.017 -10.021 6.755 1.00 85.94 88 TRP A O 1
ATOM 654 N N . ASN A 1 89 ? -1.159 -10.324 6.275 1.00 88.88 89 ASN A N 1
ATOM 655 C CA . ASN A 1 89 ? -1.010 -11.568 5.527 1.00 88.88 89 ASN A CA 1
ATOM 656 C C . ASN A 1 89 ? -0.848 -11.257 4.021 1.00 88.88 89 ASN A C 1
ATOM 658 O O . ASN A 1 89 ? -1.512 -10.337 3.533 1.00 88.88 89 ASN A O 1
ATOM 662 N N . PRO A 1 90 ? -0.053 -12.021 3.245 1.00 87.94 90 PRO A N 1
ATOM 663 C CA . PRO A 1 90 ? 0.036 -11.864 1.787 1.00 87.94 90 PRO A CA 1
ATOM 664 C C . PRO A 1 90 ? -1.324 -11.876 1.058 1.00 87.94 90 PRO A C 1
ATOM 666 O O . PRO A 1 90 ? -1.466 -11.229 0.024 1.00 87.94 90 PRO A O 1
ATOM 669 N N . GLY A 1 91 ? -2.347 -12.554 1.586 1.00 89.25 91 GLY A N 1
ATOM 670 C CA . GLY A 1 91 ? -3.721 -12.476 1.077 1.00 89.25 91 GLY A CA 1
ATOM 671 C C . GLY A 1 91 ? -4.345 -11.082 1.229 1.00 89.25 91 GLY A C 1
ATOM 672 O O . GLY A 1 91 ? -4.950 -10.571 0.287 1.00 89.25 91 GLY A O 1
ATOM 673 N N . LEU A 1 92 ? -4.123 -10.421 2.372 1.00 90.88 92 LEU A N 1
ATOM 674 C CA . LEU A 1 92 ? -4.578 -9.046 2.614 1.00 90.88 92 LEU A CA 1
ATOM 675 C C . LEU A 1 92 ? -3.842 -8.059 1.711 1.00 90.88 92 LEU A C 1
ATOM 677 O O . LEU A 1 92 ? -4.459 -7.143 1.173 1.00 90.88 92 LEU A O 1
ATOM 681 N N . GLU A 1 93 ? -2.542 -8.272 1.504 1.00 91.31 93 GLU A N 1
ATOM 682 C CA . GLU A 1 93 ? -1.731 -7.463 0.591 1.00 91.31 93 GLU A CA 1
ATOM 683 C C . GLU A 1 93 ? -2.249 -7.531 -0.844 1.00 91.31 93 GLU A C 1
ATOM 685 O O . GLU A 1 93 ? -2.422 -6.489 -1.471 1.00 91.31 93 GLU A O 1
ATOM 690 N N . ARG A 1 94 ? -2.565 -8.734 -1.338 1.00 91.88 94 ARG A N 1
ATOM 691 C CA . ARG A 1 94 ? -3.173 -8.922 -2.664 1.00 91.88 94 ARG A CA 1
ATOM 692 C C . ARG A 1 94 ? -4.509 -8.198 -2.768 1.00 91.88 94 ARG A C 1
ATOM 694 O O . ARG A 1 94 ? -4.680 -7.394 -3.674 1.00 91.88 94 ARG A O 1
ATOM 701 N N . SER A 1 95 ? -5.392 -8.378 -1.783 1.00 92.19 95 SER A N 1
ATOM 702 C CA . SER A 1 95 ? -6.690 -7.693 -1.783 1.00 92.19 95 SER A CA 1
ATOM 703 C C . SER A 1 95 ? -6.547 -6.165 -1.803 1.00 92.19 95 SER A C 1
ATOM 705 O O . SER A 1 95 ? -7.313 -5.484 -2.483 1.00 92.19 95 SER A O 1
ATOM 707 N N . LEU A 1 96 ? -5.543 -5.621 -1.100 1.00 92.50 96 LEU A N 1
ATOM 708 C CA . LEU A 1 96 ? -5.250 -4.192 -1.095 1.00 92.50 96 LEU A CA 1
ATOM 709 C C . LEU A 1 96 ? -4.772 -3.727 -2.473 1.00 92.50 96 LEU A C 1
ATOM 711 O O . LEU A 1 96 ? -5.230 -2.694 -2.952 1.00 92.50 96 LEU A O 1
ATOM 715 N N . VAL A 1 97 ? -3.877 -4.479 -3.117 1.00 92.44 97 VAL A N 1
ATOM 716 C CA . VAL A 1 97 ? -3.406 -4.181 -4.4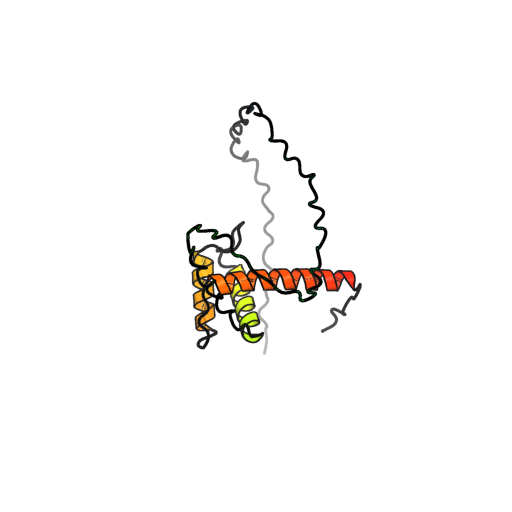79 1.00 92.44 97 VAL A CA 1
ATOM 717 C C . VAL A 1 97 ? -4.560 -4.219 -5.480 1.00 92.44 97 VAL A C 1
ATOM 719 O O . VAL A 1 97 ? -4.663 -3.305 -6.295 1.00 92.44 97 VAL A O 1
ATOM 722 N N . ASP A 1 98 ? -5.456 -5.200 -5.380 1.00 93.19 98 ASP A N 1
ATOM 723 C CA . ASP A 1 98 ? -6.614 -5.322 -6.269 1.00 93.19 98 ASP A CA 1
ATOM 724 C C . ASP A 1 98 ? -7.557 -4.118 -6.135 1.00 93.19 98 ASP A C 1
ATOM 726 O O . ASP A 1 98 ? -7.952 -3.528 -7.137 1.00 93.19 98 ASP A O 1
ATOM 730 N N . ILE A 1 99 ? -7.862 -3.690 -4.903 1.00 92.75 99 ILE A N 1
ATOM 731 C CA . ILE A 1 99 ? -8.685 -2.492 -4.652 1.00 92.75 99 ILE A CA 1
ATOM 732 C C . ILE A 1 99 ? -7.989 -1.234 -5.185 1.00 92.75 99 ILE A C 1
ATOM 734 O O . ILE A 1 99 ? -8.620 -0.381 -5.804 1.00 92.75 99 ILE A O 1
ATOM 738 N N . LEU A 1 100 ? -6.677 -1.100 -4.969 1.00 89.56 100 LEU A N 1
ATOM 739 C CA . LEU A 1 100 ? -5.911 0.035 -5.494 1.00 89.56 100 LEU A CA 1
ATOM 740 C C . LEU A 1 100 ? -5.937 0.082 -7.027 1.00 89.56 100 LEU A C 1
ATOM 742 O O . LEU A 1 100 ? -5.932 1.173 -7.599 1.00 89.56 100 LEU A O 1
ATOM 746 N N . HIS A 1 101 ? -5.951 -1.081 -7.678 1.00 88.94 101 HIS A N 1
ATOM 747 C CA . HIS A 1 101 ? -6.058 -1.201 -9.127 1.00 88.94 101 HIS A CA 1
ATOM 748 C C . HIS A 1 101 ? -7.450 -0.842 -9.641 1.00 88.94 101 HIS A C 1
ATOM 750 O O . HIS A 1 101 ? -7.553 -0.084 -10.599 1.00 88.94 101 HIS A O 1
ATOM 756 N N . GLU A 1 102 ? -8.506 -1.318 -8.993 1.00 90.38 102 GLU A N 1
ATOM 757 C CA . GLU A 1 102 ? -9.889 -1.025 -9.376 1.00 90.38 102 GLU A CA 1
ATOM 758 C C . GLU A 1 102 ? -10.222 0.467 -9.257 1.00 90.38 102 GLU A C 1
ATOM 760 O O . GLU A 1 102 ? -10.806 1.066 -10.156 1.00 90.38 102 GLU A O 1
ATOM 765 N N . PHE A 1 103 ? -9.763 1.119 -8.188 1.00 85.69 103 PHE A N 1
ATOM 766 C CA . PHE A 1 103 ? -9.970 2.556 -8.004 1.00 85.69 103 PHE A CA 1
ATOM 767 C C . PHE A 1 103 ? -9.016 3.418 -8.838 1.00 85.69 103 PHE A C 1
ATOM 769 O O . PHE A 1 103 ? -9.102 4.645 -8.800 1.00 85.69 103 PHE A O 1
ATOM 776 N N . LYS A 1 104 ? -8.087 2.826 -9.598 1.00 80.00 104 LYS A N 1
ATOM 777 C CA . LYS A 1 104 ? -7.119 3.590 -10.401 1.00 80.00 104 LYS A CA 1
ATOM 778 C C . LYS A 1 104 ? -7.810 4.487 -11.431 1.00 80.00 104 LYS A C 1
ATOM 780 O O . LYS A 1 104 ? -7.303 5.567 -11.721 1.00 80.00 104 LYS A O 1
ATOM 785 N N . GLU A 1 105 ? -8.969 4.065 -11.927 1.00 77.00 105 GLU A N 1
ATOM 786 C CA . GLU A 1 105 ? -9.765 4.775 -12.935 1.00 77.00 105 GLU A CA 1
ATOM 787 C C . GLU A 1 105 ? -10.826 5.702 -12.328 1.00 77.00 105 GLU A C 1
ATOM 789 O O . GLU A 1 105 ? -11.388 6.542 -13.022 1.00 77.00 105 GLU A O 1
ATOM 794 N N . SER A 1 106 ? -11.073 5.630 -11.017 1.00 75.38 106 SER A N 1
ATOM 795 C CA . SER A 1 106 ? -12.207 6.303 -10.373 1.00 75.38 106 SER A CA 1
ATOM 796 C C . SER A 1 106 ? -12.037 7.825 -10.200 1.00 75.38 106 SER A C 1
ATOM 798 O O . SER A 1 106 ? -12.745 8.434 -9.400 1.00 75.38 106 SER A O 1
ATOM 800 N N . GLY A 1 107 ? -11.046 8.445 -10.850 1.00 76.31 107 GLY A N 1
ATOM 801 C CA . GLY A 1 107 ? -10.781 9.890 -10.789 1.00 76.31 107 GLY A CA 1
ATOM 802 C C . GLY A 1 107 ? -10.330 10.436 -9.423 1.00 76.31 107 GLY A C 1
ATOM 803 O O . GLY A 1 107 ? -10.074 11.628 -9.295 1.00 76.31 107 GLY A O 1
ATOM 804 N N . TYR A 1 108 ? -10.183 9.599 -8.386 1.00 78.12 108 TYR A N 1
ATOM 805 C CA . TYR A 1 108 ? -9.755 10.035 -7.042 1.00 78.12 108 TYR A CA 1
ATOM 806 C C . TYR A 1 108 ? -8.234 10.146 -6.879 1.00 78.12 108 TYR A C 1
ATOM 808 O O . TYR A 1 108 ? -7.742 10.377 -5.766 1.00 78.12 108 TYR A O 1
ATOM 816 N N . ARG A 1 109 ? -7.485 9.933 -7.963 1.00 78.75 109 ARG A N 1
ATOM 817 C CA . ARG A 1 109 ? -6.029 10.009 -7.996 1.00 78.75 109 ARG A CA 1
ATOM 818 C C . ARG A 1 109 ? -5.604 11.426 -8.395 1.00 78.75 109 ARG A C 1
ATOM 820 O O . ARG A 1 109 ? -5.848 11.843 -9.518 1.00 78.75 109 ARG A O 1
ATOM 827 N N . GLY A 1 110 ? -4.969 12.143 -7.472 1.00 76.44 110 GLY A N 1
ATOM 828 C CA . GLY A 1 110 ? -4.359 13.457 -7.687 1.00 76.44 110 GLY A CA 1
ATOM 829 C C . GLY A 1 110 ? -2.832 13.437 -7.540 1.00 76.44 110 GLY A C 1
ATOM 830 O O . GLY A 1 110 ? -2.225 12.382 -7.338 1.00 76.44 110 GLY A O 1
ATOM 831 N N . ASP A 1 111 ? -2.223 14.625 -7.606 1.00 76.44 111 ASP A N 1
ATOM 832 C CA . ASP A 1 111 ? -0.766 14.841 -7.541 1.00 76.44 111 ASP A CA 1
ATOM 833 C C . ASP A 1 111 ? -0.141 14.262 -6.257 1.00 76.44 111 ASP A C 1
ATOM 835 O O . ASP A 1 111 ? 0.822 13.496 -6.294 1.00 76.44 111 ASP A O 1
ATOM 839 N N . ASN A 1 112 ? -0.797 14.490 -5.116 1.00 79.75 112 ASN A N 1
ATOM 840 C CA . ASN A 1 112 ? -0.344 13.998 -3.814 1.00 79.75 112 ASN A CA 1
ATOM 841 C C . ASN A 1 112 ? -0.787 12.545 -3.510 1.00 79.75 112 ASN A C 1
ATOM 843 O O . ASN A 1 112 ? -0.676 12.069 -2.378 1.00 79.75 112 ASN A O 1
ATOM 847 N N . GLY A 1 113 ? -1.324 11.823 -4.503 1.00 83.62 113 GLY A N 1
ATOM 848 C CA . GLY A 1 113 ? -1.834 10.459 -4.365 1.00 83.62 113 GLY A CA 1
ATOM 849 C C . GLY A 1 113 ? -3.361 10.371 -4.307 1.00 83.62 113 GLY A C 1
ATOM 850 O O . GLY A 1 113 ? -4.051 10.965 -5.124 1.00 83.62 113 GLY A O 1
ATOM 851 N N . TRP A 1 114 ? -3.911 9.557 -3.405 1.00 85.62 114 TRP A N 1
ATOM 852 C CA . TRP A 1 114 ? -5.366 9.399 -3.287 1.00 85.62 114 TRP A CA 1
ATOM 853 C C . TRP A 1 114 ? -5.981 10.498 -2.419 1.00 85.62 114 TRP A C 1
ATOM 855 O O . TRP A 1 114 ? -5.492 10.767 -1.318 1.00 85.62 114 TRP A O 1
ATOM 865 N N . ASN A 1 115 ? -7.099 11.066 -2.872 1.00 88.31 115 ASN A N 1
ATOM 866 C CA . ASN A 1 115 ? -7.890 12.002 -2.076 1.00 88.31 115 ASN A CA 1
ATOM 867 C C . ASN A 1 115 ? -8.455 11.338 -0.810 1.00 88.31 115 ASN A C 1
ATOM 869 O O . ASN A 1 115 ? -8.622 10.117 -0.740 1.00 88.31 115 ASN A O 1
ATOM 873 N N . SER A 1 116 ? -8.807 12.148 0.194 1.00 87.69 116 SER A N 1
ATOM 874 C CA . SER A 1 116 ? -9.394 11.650 1.446 1.00 87.69 116 SER A CA 1
ATOM 875 C C . SER A 1 116 ? -10.645 10.798 1.226 1.00 87.69 116 SER A C 1
ATOM 877 O O . SER A 1 116 ? -10.786 9.782 1.906 1.00 87.69 116 SER A O 1
ATOM 879 N N . GLU A 1 117 ? -11.490 11.177 0.264 1.00 89.88 117 GLU A N 1
ATOM 880 C CA . GLU A 1 117 ? -12.691 10.430 -0.126 1.00 89.88 117 GLU A CA 1
ATOM 881 C C . GLU A 1 117 ? -12.349 9.108 -0.828 1.00 89.88 117 GLU A C 1
ATOM 883 O O . GLU A 1 117 ? -12.904 8.067 -0.483 1.00 89.88 117 GLU A O 1
ATOM 888 N N . GLY A 1 118 ? -11.359 9.117 -1.730 1.00 90.00 118 GLY A N 1
ATOM 889 C CA . GLY A 1 118 ? -10.859 7.903 -2.381 1.00 90.00 118 GLY A CA 1
ATOM 890 C C . GLY A 1 118 ? -10.345 6.888 -1.362 1.00 90.00 118 GLY A C 1
ATOM 891 O O . GLY A 1 118 ? -10.745 5.728 -1.385 1.00 90.00 118 GLY A O 1
ATOM 892 N N . TRP A 1 119 ? -9.555 7.345 -0.384 1.00 91.12 119 TRP A N 1
ATOM 893 C CA . TRP A 1 119 ? -9.127 6.495 0.726 1.00 91.12 119 TRP A CA 1
ATOM 894 C C . TRP A 1 119 ? -10.301 5.946 1.537 1.00 91.12 119 TRP A C 1
ATOM 896 O O . TRP A 1 119 ? -10.280 4.777 1.901 1.00 91.12 119 TRP A O 1
ATOM 906 N N . ASN A 1 120 ? -11.314 6.760 1.840 1.00 91.19 120 ASN A N 1
ATOM 907 C CA . ASN A 1 120 ? -12.464 6.298 2.618 1.00 91.19 120 ASN A CA 1
ATOM 908 C C . ASN A 1 120 ? -13.215 5.176 1.886 1.00 91.19 120 ASN A C 1
ATOM 910 O O . ASN A 1 120 ? -13.600 4.195 2.517 1.00 91.19 120 ASN A O 1
ATOM 914 N N . ARG A 1 121 ? -13.383 5.289 0.563 1.00 91.75 121 ARG A N 1
ATOM 915 C CA . ARG A 1 121 ? -14.004 4.242 -0.260 1.00 91.75 121 ARG A CA 1
ATOM 916 C C . ARG A 1 121 ? -13.145 2.982 -0.344 1.00 91.75 121 ARG A C 1
ATOM 918 O O . ARG A 1 121 ? -13.663 1.901 -0.107 1.00 91.75 121 ARG A O 1
ATOM 925 N N . MET A 1 122 ? -11.835 3.112 -0.554 1.00 92.06 122 MET A N 1
ATOM 926 C CA . MET A 1 122 ? -10.924 1.956 -0.561 1.00 92.06 122 MET A CA 1
ATOM 927 C C . MET A 1 122 ? -10.916 1.205 0.762 1.00 92.06 122 MET A C 1
ATOM 929 O O . MET A 1 122 ? -10.885 -0.017 0.770 1.00 92.06 122 MET A O 1
ATOM 933 N N . VAL A 1 123 ? -10.940 1.926 1.887 1.00 91.19 123 VAL A N 1
ATOM 934 C CA . VAL A 1 123 ? -10.987 1.310 3.219 1.00 91.19 123 VAL A CA 1
ATOM 935 C C . VAL A 1 123 ? -12.303 0.551 3.407 1.00 91.19 123 VAL A C 1
ATOM 937 O O . VAL A 1 123 ? -12.279 -0.564 3.919 1.00 91.19 123 VAL A O 1
ATOM 940 N N . LYS A 1 124 ? -13.431 1.110 2.944 1.00 92.31 124 LYS A N 1
ATOM 941 C CA . LYS A 1 124 ? -14.729 0.419 2.960 1.00 92.31 124 LYS A CA 1
ATOM 942 C C . LYS A 1 124 ? -14.688 -0.864 2.130 1.00 92.31 124 LYS A C 1
ATOM 944 O O . LYS A 1 124 ? -15.002 -1.921 2.664 1.00 92.31 124 LYS A O 1
ATOM 949 N N . GLU A 1 125 ? -14.235 -0.794 0.880 1.00 92.00 125 GLU A N 1
ATOM 950 C CA . GLU A 1 125 ? -14.098 -1.978 0.017 1.00 92.00 125 GLU A CA 1
ATOM 951 C C . GLU A 1 125 ? -13.130 -3.011 0.607 1.00 92.00 125 GLU A C 1
ATOM 953 O O . GLU A 1 125 ? -13.376 -4.216 0.561 1.00 92.00 125 GLU A O 1
ATOM 958 N N . PHE A 1 126 ? -12.060 -2.551 1.258 1.00 92.25 126 PHE A N 1
ATOM 959 C CA . PHE A 1 126 ? -11.113 -3.423 1.944 1.00 92.25 126 PHE A CA 1
ATOM 960 C C . PHE A 1 126 ? -11.768 -4.210 3.080 1.00 92.25 126 PHE A C 1
ATOM 962 O O . PHE A 1 126 ? -11.517 -5.408 3.200 1.00 92.25 126 PHE A O 1
ATOM 969 N N . HIS A 1 127 ? -12.625 -3.580 3.888 1.00 91.00 127 HIS A N 1
ATOM 970 C CA . HIS A 1 127 ? -13.377 -4.272 4.943 1.00 91.00 127 HIS A CA 1
ATOM 971 C C . HIS A 1 127 ? -14.488 -5.169 4.383 1.00 91.00 127 HIS A C 1
ATOM 973 O O . HIS A 1 127 ? -14.748 -6.229 4.945 1.00 91.00 127 HIS A O 1
ATOM 979 N N . VAL A 1 128 ? -15.110 -4.794 3.258 1.00 91.25 128 VAL A N 1
ATOM 980 C CA . VAL A 1 128 ? -16.109 -5.630 2.566 1.00 91.25 128 VAL A CA 1
ATOM 981 C C . VAL A 1 128 ? -15.481 -6.938 2.075 1.00 91.25 128 VAL A C 1
ATOM 983 O O . VAL A 1 128 ? -16.062 -8.008 2.277 1.00 91.25 128 VAL A O 1
ATOM 986 N N . ARG A 1 129 ? -14.278 -6.871 1.486 1.00 87.94 129 ARG A N 1
ATOM 987 C CA . ARG A 1 129 ? -13.518 -8.056 1.050 1.00 87.94 129 ARG A CA 1
ATOM 988 C C . ARG A 1 129 ? -12.961 -8.851 2.227 1.00 87.94 129 ARG A C 1
ATOM 990 O O . ARG A 1 129 ? -13.037 -10.076 2.233 1.00 87.94 129 ARG A O 1
ATOM 997 N N . ASN A 1 130 ? -12.441 -8.163 3.240 1.00 87.75 130 ASN A N 1
ATOM 998 C CA . ASN A 1 130 ? -11.785 -8.771 4.395 1.00 87.75 130 ASN A CA 1
ATOM 999 C C . ASN A 1 130 ? -12.643 -8.618 5.654 1.00 87.75 130 ASN A C 1
ATOM 1001 O O . ASN A 1 130 ? -12.289 -7.888 6.577 1.00 87.75 130 ASN A O 1
ATOM 1005 N N . LYS A 1 131 ? -13.764 -9.345 5.713 1.00 81.69 131 LYS A N 1
ATOM 1006 C CA . LYS A 1 131 ? -14.746 -9.250 6.814 1.00 81.69 131 LYS A CA 1
ATOM 1007 C C . LYS A 1 131 ? -14.168 -9.534 8.208 1.00 81.69 131 LYS A C 1
ATOM 1009 O O . LYS A 1 131 ? -14.726 -9.092 9.204 1.00 81.69 131 LYS A O 1
ATOM 1014 N N . TYR A 1 132 ? -13.066 -10.278 8.279 1.00 83.44 132 TYR A N 1
ATOM 1015 C CA . TYR A 1 132 ? -12.385 -10.650 9.521 1.00 83.44 132 TYR A CA 1
ATOM 1016 C C . TYR A 1 132 ? -11.290 -9.654 9.942 1.00 83.44 132 TYR A C 1
ATOM 1018 O O . TYR A 1 132 ? -10.634 -9.867 10.959 1.00 83.44 132 TYR A O 1
ATOM 1026 N N . VAL A 1 133 ? -11.070 -8.576 9.177 1.00 84.69 133 VAL A N 1
ATOM 1027 C CA . VAL A 1 133 ? -9.998 -7.609 9.429 1.00 84.69 133 VAL A CA 1
ATOM 1028 C C . VAL A 1 133 ? -10.528 -6.185 9.456 1.00 84.69 133 VAL A C 1
ATOM 1030 O O . VAL A 1 133 ? -11.042 -5.664 8.471 1.00 84.69 133 VAL A O 1
ATOM 1033 N N . SER A 1 134 ? -10.292 -5.506 10.575 1.00 83.75 134 SER A N 1
ATOM 1034 C CA . SER A 1 134 ? -10.604 -4.092 10.757 1.00 83.75 134 SER A CA 1
ATOM 1035 C C . SER A 1 134 ? -9.320 -3.261 10.815 1.00 83.75 134 SER A C 1
ATOM 1037 O O . SER A 1 134 ? -8.780 -2.997 11.891 1.00 83.75 134 SER A O 1
ATOM 1039 N N . PHE A 1 135 ? -8.810 -2.839 9.656 1.00 85.12 135 PHE A N 1
ATOM 1040 C CA . PHE A 1 135 ? -7.684 -1.900 9.610 1.00 85.12 135 PHE A CA 1
ATOM 1041 C C . PHE A 1 135 ? -8.127 -0.444 9.581 1.00 85.12 135 PHE A C 1
ATOM 1043 O O . PHE A 1 135 ? -9.097 -0.070 8.925 1.00 85.12 135 PHE A O 1
ATOM 1050 N N . THR A 1 136 ? -7.350 0.397 10.255 1.00 89.50 136 THR A N 1
ATOM 1051 C CA . THR A 1 136 ? -7.506 1.850 10.199 1.00 89.50 136 THR A CA 1
ATOM 1052 C C . THR A 1 136 ? -6.969 2.379 8.869 1.00 89.50 136 THR A C 1
ATOM 1054 O O . THR A 1 136 ? -5.960 1.888 8.360 1.00 89.50 136 THR A O 1
ATOM 1057 N N . LYS A 1 137 ? -7.559 3.463 8.350 1.00 90.12 137 LYS A N 1
ATOM 1058 C CA . LYS A 1 137 ? -7.078 4.186 7.155 1.00 90.12 137 LYS A CA 1
ATOM 1059 C C . LYS A 1 137 ? -5.558 4.414 7.148 1.00 90.12 137 LYS A C 1
ATOM 1061 O O . LYS A 1 137 ? -4.912 4.167 6.137 1.00 90.12 137 LYS A O 1
ATOM 1066 N N . SER A 1 138 ? -4.973 4.806 8.284 1.00 89.62 138 SER A N 1
ATOM 1067 C CA . SER A 1 138 ? -3.520 5.010 8.410 1.00 89.62 138 SER A CA 1
ATOM 1068 C C . SER A 1 138 ? -2.698 3.727 8.229 1.00 89.62 138 SER A C 1
ATOM 1070 O O . SER A 1 138 ? -1.610 3.803 7.667 1.00 89.62 138 SER A O 1
ATOM 1072 N N . GLN A 1 139 ? -3.188 2.563 8.672 1.00 90.25 139 GLN A N 1
ATOM 1073 C CA . GLN A 1 139 ? -2.485 1.285 8.488 1.00 90.25 139 GLN A CA 1
ATOM 1074 C C . GLN A 1 139 ? -2.480 0.879 7.011 1.00 90.25 139 GLN A C 1
ATOM 1076 O O . GLN A 1 139 ? -1.460 0.422 6.503 1.00 90.25 139 GLN A O 1
ATOM 1081 N N . ILE A 1 140 ? -3.598 1.096 6.313 1.00 90.75 140 ILE A N 1
ATOM 1082 C CA . ILE A 1 140 ? -3.717 0.830 4.875 1.00 90.75 140 ILE A CA 1
ATOM 1083 C C . ILE A 1 140 ? -2.797 1.767 4.072 1.00 90.75 140 ILE A C 1
ATOM 1085 O O . ILE A 1 140 ? -2.091 1.314 3.173 1.00 90.75 140 ILE A O 1
ATOM 1089 N N . GLN A 1 141 ? -2.740 3.052 4.434 1.00 91.06 141 GLN A N 1
ATOM 1090 C CA . GLN A 1 141 ? -1.826 4.026 3.826 1.00 91.06 141 GLN A CA 1
ATOM 1091 C C . GLN A 1 141 ? -0.351 3.649 4.010 1.00 91.06 141 GLN A C 1
ATOM 1093 O O . GLN A 1 141 ? 0.418 3.674 3.049 1.00 91.06 141 GLN A O 1
ATOM 1098 N N . ASP A 1 142 ? 0.041 3.280 5.231 1.00 90.88 142 ASP A N 1
ATOM 1099 C CA . ASP A 1 142 ? 1.408 2.845 5.532 1.00 90.88 142 ASP A CA 1
ATOM 1100 C C . ASP A 1 142 ? 1.785 1.594 4.724 1.00 90.88 142 ASP A C 1
ATOM 1102 O O . ASP A 1 142 ? 2.868 1.517 4.134 1.00 90.88 142 ASP A O 1
ATOM 1106 N N . LYS A 1 143 ? 0.849 0.644 4.601 1.00 91.19 143 LYS A N 1
ATOM 1107 C CA . LYS A 1 143 ? 1.060 -0.570 3.813 1.00 91.19 143 LYS A CA 1
ATOM 1108 C C . LYS A 1 143 ? 1.184 -0.298 2.319 1.00 91.19 143 LYS A C 1
ATOM 1110 O O . LYS A 1 143 ? 2.056 -0.877 1.681 1.00 91.19 143 LYS A O 1
ATOM 1115 N N . GLU A 1 144 ? 0.377 0.602 1.766 1.00 90.56 144 GLU A N 1
ATOM 1116 C CA . GLU A 1 144 ? 0.501 1.023 0.366 1.00 90.56 144 GLU A CA 1
ATOM 1117 C C . GLU A 1 144 ? 1.875 1.652 0.088 1.00 90.56 144 GLU A C 1
ATOM 1119 O O . GLU A 1 144 ? 2.531 1.325 -0.907 1.00 90.56 144 GLU A O 1
ATOM 1124 N N . GLY A 1 145 ? 2.369 2.472 1.021 1.00 91.25 145 GLY A N 1
ATOM 1125 C CA . GLY A 1 145 ? 3.717 3.031 0.964 1.00 91.25 145 GLY A CA 1
ATOM 1126 C C . GLY A 1 145 ? 4.813 1.963 1.027 1.00 91.25 145 GLY A C 1
ATOM 1127 O O . GLY A 1 145 ? 5.808 2.060 0.305 1.00 91.25 145 GLY A O 1
ATOM 1128 N N . GLN A 1 146 ? 4.637 0.931 1.857 1.00 91.38 146 GLN A N 1
ATOM 1129 C CA . GLN A 1 146 ? 5.542 -0.219 1.928 1.00 91.38 146 GLN A CA 1
ATOM 1130 C C . GLN A 1 146 ? 5.550 -1.011 0.614 1.00 91.38 146 GLN A C 1
ATOM 1132 O O . GLN A 1 146 ? 6.621 -1.209 0.050 1.00 91.38 146 GLN A O 1
ATOM 1137 N N . LEU A 1 147 ? 4.379 -1.354 0.066 1.00 91.56 147 LEU A N 1
ATOM 1138 C CA . LEU A 1 147 ? 4.252 -2.081 -1.203 1.00 91.56 147 LEU A CA 1
ATOM 1139 C C . LEU A 1 147 ? 4.920 -1.336 -2.363 1.00 91.56 147 LEU A C 1
ATOM 1141 O O . LEU A 1 147 ? 5.615 -1.937 -3.179 1.00 91.56 147 LEU A O 1
ATOM 1145 N N . LYS A 1 148 ? 4.786 -0.006 -2.420 1.00 90.00 148 LYS A N 1
ATOM 1146 C CA . LYS A 1 148 ? 5.494 0.811 -3.417 1.00 90.00 148 LYS A CA 1
ATOM 1147 C C . LYS A 1 148 ? 7.007 0.771 -3.256 1.00 90.00 148 LYS A C 1
ATOM 1149 O O . LYS A 1 148 ? 7.719 0.762 -4.260 1.00 90.00 148 LYS A O 1
ATOM 1154 N N . ARG A 1 149 ? 7.513 0.807 -2.019 1.00 93.12 149 ARG A N 1
ATOM 1155 C CA . ARG A 1 149 ? 8.954 0.698 -1.746 1.00 93.12 149 ARG A CA 1
ATOM 1156 C C . ARG A 1 149 ? 9.469 -0.681 -2.145 1.00 93.12 149 ARG A C 1
ATOM 1158 O O . ARG A 1 149 ? 10.466 -0.750 -2.856 1.00 93.12 149 ARG A O 1
ATOM 1165 N N . ASP A 1 150 ? 8.747 -1.737 -1.791 1.00 90.06 150 ASP A N 1
ATOM 1166 C CA . ASP A 1 150 ? 9.098 -3.116 -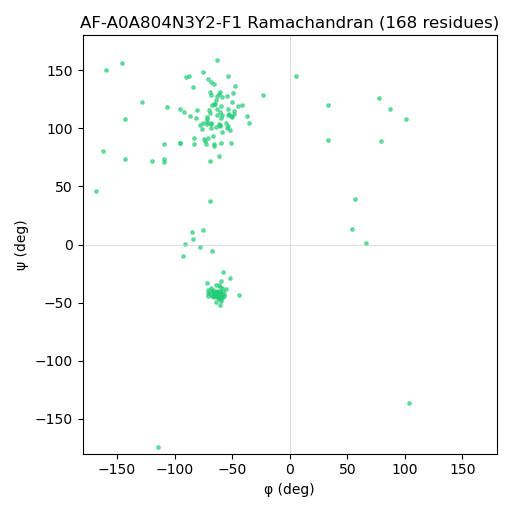2.130 1.00 90.06 150 ASP A CA 1
ATOM 1167 C C . ASP A 1 150 ? 9.077 -3.339 -3.643 1.00 90.06 150 ASP A C 1
ATOM 1169 O O . ASP A 1 150 ? 10.036 -3.869 -4.193 1.00 90.06 150 ASP A O 1
ATOM 1173 N N . TYR A 1 151 ? 8.066 -2.822 -4.348 1.00 90.19 151 TYR A N 1
ATOM 1174 C CA . TYR A 1 151 ? 8.022 -2.849 -5.811 1.00 90.19 151 TYR A CA 1
ATOM 1175 C C . TYR A 1 151 ? 9.215 -2.120 -6.441 1.00 90.19 151 TYR A C 1
ATOM 1177 O O . TYR A 1 151 ? 9.828 -2.633 -7.375 1.00 90.19 151 TYR A O 1
ATOM 1185 N N . LYS A 1 152 ? 9.584 -0.935 -5.935 1.00 90.62 152 LYS A N 1
ATOM 1186 C CA . LYS A 1 152 ? 10.758 -0.195 -6.429 1.00 90.62 152 LYS A CA 1
ATOM 1187 C C . LYS A 1 152 ? 12.053 -0.968 -6.190 1.00 90.62 152 LYS A C 1
ATOM 1189 O O . LYS A 1 152 ? 12.877 -1.035 -7.098 1.00 90.62 152 LYS A O 1
ATOM 1194 N N . MET A 1 153 ? 12.218 -1.559 -5.007 1.00 91.19 153 MET A N 1
ATOM 1195 C CA . MET A 1 153 ? 13.377 -2.394 -4.685 1.00 91.19 153 MET A CA 1
ATOM 1196 C C . MET A 1 153 ? 13.426 -3.640 -5.565 1.00 91.19 153 MET A C 1
ATOM 1198 O O . MET A 1 153 ? 14.476 -3.935 -6.119 1.00 91.19 153 MET A O 1
ATOM 1202 N N . LEU A 1 154 ? 12.300 -4.325 -5.766 1.00 88.88 154 LEU A N 1
ATOM 1203 C CA . LEU A 1 154 ? 12.210 -5.504 -6.624 1.00 88.88 154 LEU A CA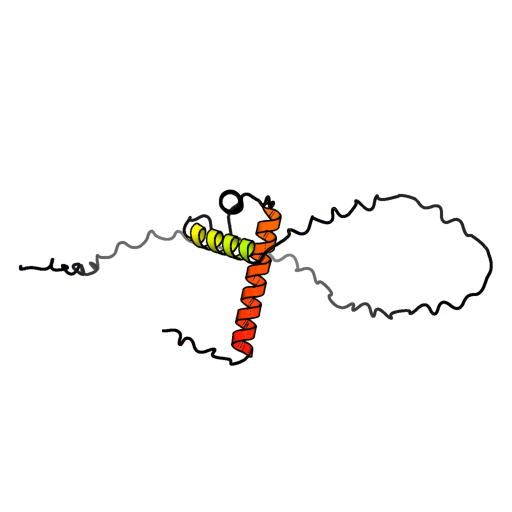 1
ATOM 1204 C C . LEU A 1 154 ? 12.493 -5.156 -8.088 1.00 88.88 154 LEU A C 1
ATOM 1206 O O . LEU A 1 154 ? 13.218 -5.877 -8.767 1.00 88.88 154 LEU A O 1
ATOM 1210 N N . LYS A 1 155 ? 11.975 -4.022 -8.570 1.00 88.06 155 LYS A N 1
ATOM 1211 C CA . LYS A 1 155 ? 12.266 -3.509 -9.910 1.00 88.06 155 LYS A CA 1
ATOM 1212 C C . LYS A 1 155 ? 13.752 -3.187 -10.057 1.00 88.06 155 LYS A C 1
ATOM 1214 O O . LYS A 1 155 ? 14.351 -3.592 -11.044 1.00 88.06 155 LYS A O 1
ATOM 1219 N N . ALA A 1 156 ? 14.354 -2.505 -9.084 1.00 86.75 156 ALA A N 1
ATOM 1220 C CA . ALA A 1 156 ? 15.786 -2.218 -9.089 1.00 86.75 156 ALA A CA 1
ATOM 1221 C C . ALA A 1 156 ? 16.617 -3.506 -9.043 1.00 86.75 156 ALA A C 1
ATOM 1223 O O . ALA A 1 156 ? 17.525 -3.655 -9.849 1.00 86.75 156 ALA A O 1
ATOM 1224 N N . ALA A 1 157 ? 16.267 -4.459 -8.177 1.00 83.56 157 ALA A N 1
ATOM 1225 C CA . ALA A 1 157 ? 16.920 -5.760 -8.085 1.00 83.56 157 ALA A CA 1
ATOM 1226 C C . ALA A 1 157 ? 16.839 -6.523 -9.414 1.00 83.56 157 ALA A C 1
ATOM 1228 O O . ALA A 1 157 ? 17.862 -6.993 -9.897 1.00 83.56 157 ALA A O 1
ATOM 1229 N N . LYS A 1 158 ? 15.668 -6.550 -10.068 1.00 81.12 158 LYS A N 1
ATOM 1230 C CA . LYS A 1 158 ? 15.498 -7.147 -11.403 1.00 81.12 158 LYS A CA 1
ATOM 1231 C C . LYS A 1 158 ? 16.432 -6.510 -12.441 1.00 81.12 158 LYS A C 1
ATOM 1233 O O . LYS A 1 158 ? 17.043 -7.240 -13.216 1.00 81.12 158 LYS A O 1
ATOM 1238 N N . GLN A 1 159 ? 16.582 -5.183 -12.433 1.00 79.38 159 GLN A N 1
ATOM 1239 C CA . GLN A 1 159 ? 17.503 -4.495 -13.347 1.00 79.38 159 GLN A CA 1
ATOM 1240 C C . GLN A 1 159 ? 18.979 -4.747 -12.999 1.00 79.38 159 GLN A C 1
ATOM 1242 O O . GLN A 1 159 ? 19.791 -4.920 -13.900 1.00 79.38 159 GLN A O 1
ATOM 1247 N N . GLN A 1 160 ? 19.328 -4.788 -11.708 1.00 75.56 160 GLN A N 1
ATOM 1248 C CA . GLN A 1 160 ? 20.698 -5.035 -11.242 1.00 75.56 160 GLN A CA 1
ATOM 1249 C C . GLN A 1 160 ? 21.163 -6.458 -11.528 1.00 75.56 160 GLN A C 1
ATOM 1251 O O . GLN A 1 160 ? 22.315 -6.664 -11.891 1.00 75.56 160 GLN A O 1
ATOM 1256 N N . SER A 1 161 ? 20.280 -7.450 -11.401 1.00 64.75 161 SER A N 1
ATOM 1257 C CA . SER A 1 161 ? 20.656 -8.840 -11.643 1.00 64.75 161 SER A CA 1
ATOM 1258 C C . SER A 1 161 ? 20.977 -9.128 -13.115 1.00 64.75 161 SER A C 1
ATOM 1260 O O . SER A 1 161 ? 21.330 -10.263 -13.419 1.00 64.75 161 SER A O 1
ATOM 1262 N N . GLY A 1 162 ? 20.789 -8.169 -14.042 1.00 61.94 162 GLY A N 1
ATOM 1263 C CA . GLY A 1 162 ? 20.863 -8.413 -15.492 1.00 61.94 162 GLY A CA 1
ATOM 1264 C C . GLY A 1 162 ? 19.936 -9.551 -15.937 1.00 61.94 162 GLY A C 1
ATOM 1265 O O . GLY A 1 162 ? 20.065 -10.092 -17.032 1.00 61.94 162 GLY A O 1
ATOM 1266 N N . SER A 1 163 ? 19.028 -9.960 -15.049 1.00 55.94 163 SER A N 1
ATOM 1267 C CA . SER A 1 163 ? 18.369 -11.246 -15.098 1.00 55.94 163 SER A CA 1
ATOM 1268 C C . SER A 1 163 ? 17.058 -11.000 -15.808 1.00 55.94 163 SER A C 1
ATOM 1270 O O . SER A 1 163 ? 16.029 -10.665 -15.216 1.00 55.94 163 SER A O 1
ATOM 1272 N N . THR A 1 164 ? 17.141 -11.094 -17.128 1.00 53.84 164 THR A N 1
ATOM 1273 C CA . THR A 1 164 ? 16.010 -11.284 -18.020 1.00 53.84 164 THR A CA 1
ATOM 1274 C C . THR A 1 164 ? 15.369 -12.623 -17.655 1.00 53.84 164 THR A C 1
ATOM 1276 O O . THR A 1 164 ? 15.562 -13.640 -18.309 1.00 53.84 164 THR A O 1
ATOM 1279 N N . TRP A 1 165 ? 14.624 -12.665 -16.546 1.00 58.19 165 TRP A N 1
ATOM 1280 C CA . TRP A 1 165 ? 13.731 -13.786 -16.287 1.00 58.19 165 TRP A CA 1
ATOM 1281 C C . TRP A 1 165 ? 12.732 -13.785 -17.429 1.00 58.19 165 TRP A C 1
ATOM 1283 O O . TRP A 1 165 ? 11.893 -12.890 -17.518 1.00 58.19 165 TRP A O 1
ATOM 1293 N N . ASN A 1 166 ? 12.954 -14.727 -18.343 1.00 50.34 166 ASN A N 1
ATOM 1294 C CA . ASN A 1 166 ? 12.254 -14.911 -19.595 1.00 50.34 166 ASN A CA 1
ATOM 1295 C C . ASN A 1 166 ? 10.765 -14.601 -19.432 1.00 50.34 166 ASN A C 1
ATOM 1297 O O . ASN A 1 166 ? 10.017 -15.376 -18.838 1.00 50.34 166 ASN A O 1
ATOM 1301 N N . GLU A 1 167 ? 10.332 -13.498 -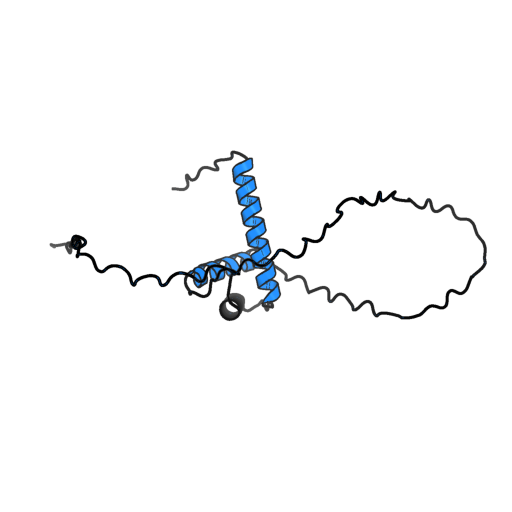20.037 1.00 59.38 167 GLU A N 1
ATOM 1302 C CA . GLU A 1 167 ? 8.931 -13.157 -20.306 1.00 59.38 167 GLU A CA 1
ATOM 1303 C C . GLU A 1 167 ? 8.354 -14.111 -21.384 1.00 59.38 167 GLU A C 1
ATOM 1305 O O . GLU A 1 167 ? 7.615 -13.713 -22.274 1.00 59.38 167 GLU A O 1
ATOM 1310 N N . LYS A 1 168 ? 8.747 -15.391 -21.350 1.00 51.75 168 LYS A N 1
ATOM 1311 C CA . LYS A 1 168 ? 8.175 -16.487 -22.128 1.00 51.75 168 LYS A CA 1
ATOM 1312 C C . LYS A 1 168 ? 7.402 -17.377 -21.169 1.00 51.75 168 LYS A C 1
ATOM 1314 O O . LYS A 1 168 ? 7.832 -18.459 -20.785 1.00 51.75 168 LYS A O 1
ATOM 1319 N N . ARG A 1 169 ? 6.248 -16.868 -20.753 1.00 52.09 169 ARG A N 1
ATOM 1320 C CA . ARG A 1 169 ? 5.096 -17.705 -20.422 1.00 52.09 169 ARG A CA 1
ATOM 1321 C C . ARG A 1 169 ? 3.957 -17.306 -21.353 1.00 52.09 169 ARG A C 1
ATOM 1323 O O . ARG A 1 169 ? 3.020 -16.633 -20.941 1.00 52.09 169 ARG A O 1
ATOM 1330 N N . ASN A 1 170 ? 4.105 -17.683 -22.617 1.00 41.53 170 ASN A N 1
ATOM 1331 C CA . ASN A 1 170 ? 2.997 -18.095 -23.467 1.00 41.53 170 ASN A CA 1
ATOM 1332 C C . ASN A 1 170 ? 3.473 -19.346 -24.200 1.00 41.53 170 ASN A C 1
ATOM 1334 O O . ASN A 1 170 ? 4.565 -19.245 -24.810 1.00 41.53 170 ASN A O 1
#

pLDDT: mean 70.3, std 16.52, range [36.12, 93.19]

Sequence (170 aa):
MTLPAAFSPIPTTPIIVGEGEPPPSWDPVPTPKAMVGKGSPRFNIGGSPKLRRFIPTTSATKKKTSPKCSGAKKSGSSPRVVKQRADWNPGLERSLVDILHEFKESGYRGDNGWNSEGWNRMVKEFHVRNKYVSFTKSQIQDKEGQLKRDYKMLKAAKQQSGSTWNEKRN

InterPro domains:
  IPR024752 Myb/SANT-like domain [PF12776] (88-169)